Protein AF-A0A1R3JJ85-F1 (afdb_monomer)

pLDDT: mean 88.09, std 13.31, range [42.38, 98.06]

Nearest PDB structures (foldseek):
  3h7u-assembly1_A  TM=9.484E-01  e=2.241E-03  Arabidopsis thaliana
  7w1x-assembly2_B  TM=9.253E-01  e=3.068E-03  Echinochloa colona
  7mbf-assembly6_F  TM=9.694E-01  e=1.898E-02  Papaver somniferum
  7mbf-assembly1_A  TM=9.697E-01  e=1.782E-02  Papaver somn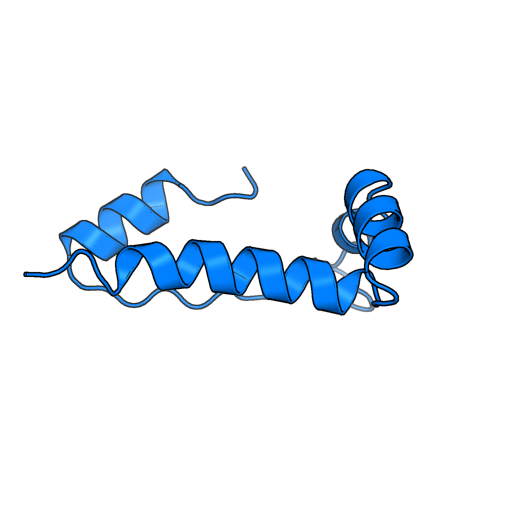iferum
  3h7r-assembly1_A  TM=8.945E-01  e=2.767E-02  Arabidopsis thaliana

Solvent-accessible surface area (backbone atoms only — not comparable to full-atom values): 4470 Å² total; per-residue (Å²): 135,87,76,53,60,67,60,53,49,55,28,48,81,68,75,46,88,78,81,82,75,61,80,55,40,38,64,94,44,97,91,34,36,52,66,59,50,67,28,68,67,46,40,52,51,9,60,75,68,78,48,48,31,64,56,46,49,50,51,54,50,50,53,67,54,53,64,53,75,74,69,64,132

Radius of gyration: 13.98 Å; Cα contacts (8 Å, |Δi|>4): 59; chains: 1; bounding box: 32×26×36 Å

Foldseek 3Di:
DLLCPVVLVVCLVVVHQDDDDPLQQPPPDPRGDNCQQPPPVLVVVCVVVVHGSVVSSVVVVCVSRVVSVVPDD

Organism: Corchorus capsularis (NCBI:txid210143)

Mean predicted aligned error: 4.75 Å

Sequence (73 aa):
MWRQKKLRQTCADHNIHVSAYSPLGGPGNAWGSTVVVENPIIKSIALKHKATPAQETMFFILHYLRQFARMSP

Structure (mmCIF, N/CA/C/O backbone):
data_AF-A0A1R3JJ85-F1
#
_entry.id   AF-A0A1R3JJ85-F1
#
loop_
_atom_site.group_PDB
_atom_site.id
_atom_site.type_symbol
_atom_site.label_atom_id
_atom_site.label_alt_id
_atom_site.label_comp_id
_atom_site.label_asym_id
_atom_site.label_entity_id
_atom_site.label_seq_id
_atom_site.pdbx_PDB_ins_code
_atom_site.Cartn_x
_atom_site.Cartn_y
_atom_site.Cartn_z
_atom_site.occupancy
_atom_site.B_iso_or_equiv
_atom_site.auth_seq_id
_atom_site.auth_comp_id
_atom_site.auth_asym_id
_atom_site.auth_atom_id
_atom_site.pdbx_PDB_model_num
ATOM 1 N N . MET A 1 1 ? -12.957 5.503 -5.339 1.00 55.88 1 MET A N 1
ATOM 2 C CA . MET A 1 1 ? -13.256 5.238 -3.912 1.00 55.88 1 MET A CA 1
ATOM 3 C C . MET A 1 1 ? -11.996 4.763 -3.151 1.00 55.88 1 MET A C 1
ATOM 5 O O . MET A 1 1 ? -12.038 3.742 -2.492 1.00 55.88 1 MET A O 1
ATOM 9 N N . TRP A 1 2 ? -10.851 5.467 -3.218 1.00 73.88 2 TRP A N 1
ATOM 10 C CA . TRP A 1 2 ? -9.564 4.938 -2.700 1.00 73.88 2 TRP A CA 1
ATOM 11 C C . TRP A 1 2 ? -9.244 5.344 -1.249 1.00 73.88 2 TRP A C 1
ATOM 13 O O . TRP A 1 2 ? -8.611 4.599 -0.511 1.00 73.88 2 TRP A O 1
ATOM 23 N N . ARG A 1 3 ? -9.729 6.511 -0.801 1.00 84.69 3 ARG A N 1
ATOM 24 C CA . ARG A 1 3 ? -9.468 7.040 0.550 1.00 84.69 3 ARG A CA 1
ATOM 25 C C . ARG A 1 3 ? -10.425 6.556 1.629 1.00 84.69 3 ARG A C 1
ATOM 27 O O . ARG A 1 3 ? -10.300 7.090 2.709 1.00 84.69 3 ARG A O 1
ATOM 34 N N . GLN A 1 4 ? -11.411 5.692 1.396 1.00 91.56 4 GLN A N 1
ATOM 35 C CA . GLN A 1 4 ? -12.305 5.162 2.454 1.00 91.56 4 GLN A CA 1
ATOM 36 C C . GLN A 1 4 ? -12.764 6.175 3.545 1.00 91.56 4 GLN A C 1
ATOM 38 O O . GLN A 1 4 ? -12.783 5.857 4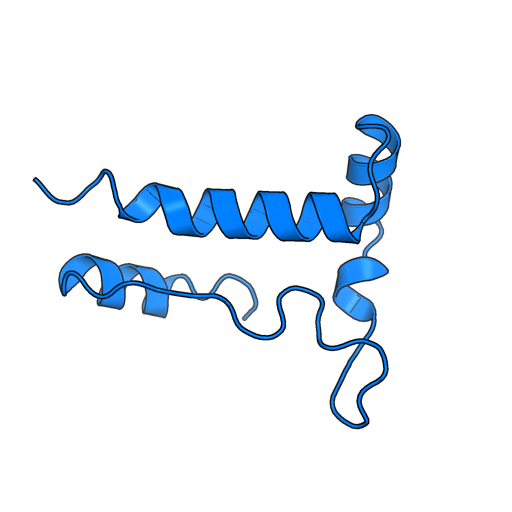.730 1.00 91.56 4 GLN A O 1
ATOM 43 N N . LYS A 1 5 ? -13.089 7.432 3.174 1.00 91.31 5 LYS A N 1
ATOM 44 C CA . LYS A 1 5 ? -13.304 8.526 4.150 1.00 91.31 5 LYS A CA 1
ATOM 45 C C . LYS A 1 5 ? -14.487 8.244 5.080 1.00 91.31 5 LYS A C 1
ATOM 47 O O . LYS A 1 5 ? -14.323 8.368 6.284 1.00 91.31 5 LYS A O 1
ATOM 52 N N . LYS A 1 6 ? -15.625 7.824 4.515 1.00 92.94 6 LYS A N 1
ATOM 53 C CA . LYS A 1 6 ? -16.837 7.482 5.274 1.00 92.94 6 LYS A CA 1
ATOM 54 C C . LYS A 1 6 ? -16.573 6.343 6.261 1.00 92.94 6 LYS A C 1
ATOM 56 O O . LYS A 1 6 ? -16.860 6.501 7.435 1.00 92.94 6 LYS A O 1
ATOM 61 N N . LEU A 1 7 ? -15.954 5.250 5.799 1.00 92.56 7 LEU A N 1
ATOM 62 C CA . LEU A 1 7 ? -15.603 4.114 6.657 1.00 92.56 7 LEU A CA 1
ATOM 63 C C . LEU A 1 7 ? -14.687 4.542 7.805 1.00 92.56 7 LEU A C 1
ATOM 65 O O . LEU A 1 7 ? -14.970 4.220 8.947 1.00 92.56 7 LEU A O 1
ATOM 69 N N . ARG A 1 8 ? -13.624 5.307 7.525 1.00 91.75 8 ARG A N 1
ATOM 70 C CA . ARG A 1 8 ? -12.733 5.792 8.588 1.00 91.75 8 ARG A CA 1
ATOM 71 C C . ARG A 1 8 ? -13.437 6.691 9.597 1.00 91.75 8 ARG A C 1
ATOM 73 O O . ARG A 1 8 ? -13.115 6.595 10.770 1.00 91.75 8 ARG A O 1
ATOM 80 N N . GLN A 1 9 ? -14.350 7.553 9.148 1.00 91.94 9 GLN A N 1
ATOM 81 C CA . GLN A 1 9 ? -15.140 8.401 10.044 1.00 91.94 9 GLN A CA 1
ATOM 82 C C . GLN A 1 9 ? -16.021 7.541 10.947 1.00 91.94 9 GLN A C 1
ATOM 84 O O . GLN A 1 9 ? -15.884 7.620 12.156 1.00 91.94 9 GLN A O 1
ATOM 89 N N . THR A 1 10 ? -16.802 6.624 10.370 1.00 93.38 10 THR A N 1
ATOM 90 C CA . THR A 1 10 ? -17.621 5.692 11.151 1.00 93.38 10 THR A CA 1
ATOM 91 C C . THR A 1 10 ? -16.775 4.867 12.123 1.00 93.38 10 THR A C 1
ATOM 93 O O . THR A 1 10 ? -17.103 4.773 13.296 1.00 93.38 10 THR A O 1
ATOM 96 N N . CYS A 1 11 ? -15.652 4.294 11.687 1.00 92.81 11 CYS A N 1
ATOM 97 C CA . CYS A 1 11 ? -14.785 3.537 12.588 1.00 92.81 11 CYS A CA 1
ATOM 98 C C . CYS A 1 11 ? -14.220 4.411 13.716 1.00 92.81 11 CYS A C 1
ATOM 100 O O . CYS A 1 11 ? -14.169 3.950 14.849 1.00 92.81 11 CYS A O 1
ATOM 102 N N . ALA A 1 12 ? -13.847 5.663 13.438 1.00 89.69 12 ALA A N 1
ATOM 103 C CA . ALA A 1 12 ? -13.380 6.591 14.464 1.00 89.69 12 ALA A CA 1
ATOM 104 C C . ALA A 1 12 ? -14.477 6.924 15.488 1.00 89.69 12 ALA A C 1
ATOM 106 O O . ALA A 1 12 ? -14.219 6.829 16.683 1.00 89.69 12 ALA A O 1
ATOM 107 N N . ASP A 1 13 ? -15.702 7.209 15.033 1.00 93.50 13 ASP A N 1
ATOM 108 C CA . ASP A 1 13 ? -16.852 7.510 15.901 1.00 93.50 13 ASP A CA 1
ATOM 109 C C . ASP A 1 13 ? 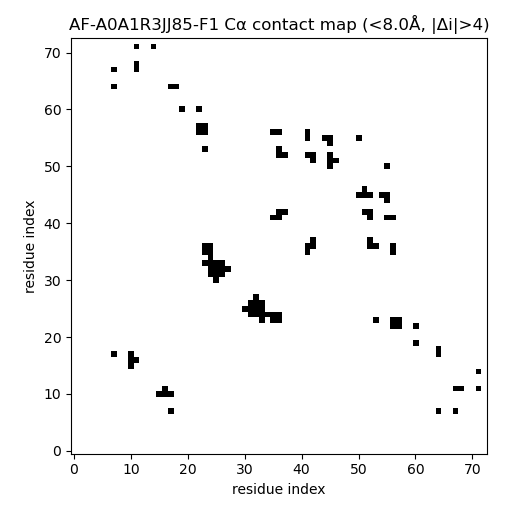-17.188 6.343 16.852 1.00 93.50 13 ASP A C 1
ATOM 111 O O . ASP A 1 13 ? -17.723 6.544 17.940 1.00 93.50 13 ASP A O 1
ATOM 115 N N . HIS A 1 14 ? -16.844 5.115 16.453 1.00 94.44 14 HIS A N 1
ATOM 116 C CA . HIS A 1 14 ? -17.076 3.887 17.215 1.00 94.44 14 HIS A CA 1
ATOM 117 C C . HIS A 1 14 ? -15.815 3.316 17.896 1.00 94.44 14 HIS A C 1
ATOM 119 O O . HIS A 1 14 ? -15.864 2.196 18.401 1.00 94.44 14 HIS A O 1
ATOM 125 N N . ASN A 1 15 ? -14.689 4.042 17.927 1.00 90.81 15 ASN A N 1
ATOM 126 C CA . ASN A 1 15 ? -13.405 3.571 18.480 1.00 90.81 15 ASN A CA 1
ATOM 127 C C . ASN A 1 15 ? -12.892 2.245 17.868 1.00 90.81 15 ASN A C 1
ATOM 129 O O . ASN A 1 15 ? -12.266 1.421 18.534 1.00 90.81 15 ASN A O 1
ATOM 133 N N . ILE A 1 16 ? -13.142 2.032 16.576 1.00 92.50 16 ILE A N 1
ATOM 134 C CA . ILE A 1 16 ? -12.718 0.851 15.820 1.00 92.50 16 ILE A CA 1
ATOM 135 C C . ILE A 1 16 ? -11.405 1.149 15.089 1.00 92.50 16 ILE A C 1
ATOM 137 O O . ILE A 1 16 ? -11.311 2.075 14.279 1.00 92.50 16 ILE A O 1
ATOM 141 N N . HIS A 1 17 ? -10.389 0.315 15.321 1.00 91.12 17 HIS A N 1
ATOM 142 C CA . HIS A 1 17 ? -9.124 0.392 14.595 1.00 91.12 17 HIS A CA 1
ATOM 143 C C . HIS A 1 17 ? -9.294 -0.005 13.121 1.00 91.12 17 HIS A C 1
ATOM 145 O O . HIS A 1 17 ? -9.903 -1.025 12.802 1.00 91.12 17 HIS A O 1
ATOM 151 N N . VAL A 1 18 ? -8.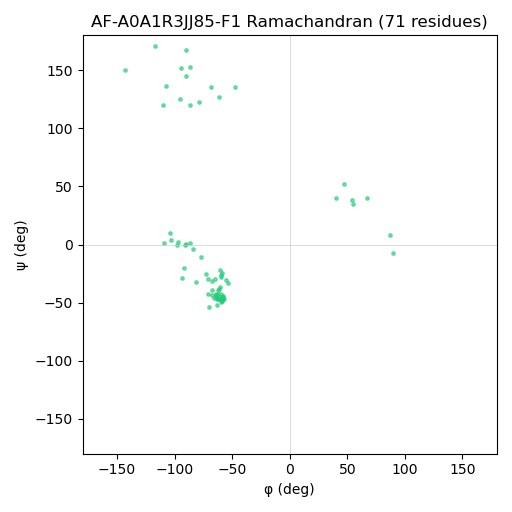687 0.768 12.217 1.00 92.06 18 VAL A N 1
ATOM 152 C CA . VAL A 1 18 ? -8.680 0.480 10.777 1.00 92.06 18 VAL A CA 1
ATOM 153 C C . VAL A 1 18 ? -7.276 0.080 10.336 1.00 92.06 18 VAL A C 1
ATOM 155 O O . VAL A 1 18 ? -6.349 0.887 10.400 1.00 92.06 18 VAL A O 1
ATOM 158 N N . SER A 1 19 ? -7.143 -1.134 9.803 1.00 91.94 19 SER A N 1
ATOM 159 C CA . SER A 1 19 ? -5.937 -1.608 9.117 1.00 91.94 19 SER A CA 1
ATOM 160 C C . SER A 1 19 ? -6.184 -1.684 7.607 1.00 91.94 19 SER A C 1
ATOM 162 O O . SER A 1 19 ? -7.232 -2.149 7.162 1.00 91.94 19 SER A O 1
ATOM 164 N N . ALA A 1 20 ? -5.231 -1.218 6.797 1.00 92.06 20 ALA A N 1
ATOM 165 C CA . ALA A 1 20 ? -5.354 -1.254 5.341 1.00 92.06 20 ALA A CA 1
ATOM 166 C C . ALA A 1 20 ? -4.856 -2.590 4.771 1.00 92.06 20 ALA A C 1
ATOM 168 O O . ALA A 1 20 ? -3.680 -2.924 4.896 1.00 92.06 20 ALA A O 1
ATOM 169 N N . TYR A 1 21 ? -5.742 -3.316 4.090 1.00 92.00 21 TYR A N 1
ATOM 170 C CA . TYR A 1 21 ? -5.392 -4.502 3.311 1.00 92.00 21 TYR A CA 1
ATOM 171 C C . TYR A 1 21 ? -5.047 -4.128 1.863 1.00 92.00 21 TYR A C 1
ATOM 173 O O . TYR A 1 21 ? -5.633 -3.202 1.301 1.00 92.00 21 TYR A O 1
ATOM 181 N N . SER A 1 22 ? -4.094 -4.848 1.263 1.00 92.44 22 SER A N 1
ATOM 182 C CA . SER A 1 22 ? -3.596 -4.616 -0.104 1.00 92.44 22 SER A CA 1
ATOM 183 C C . SER A 1 22 ? -3.275 -3.144 -0.424 1.00 92.44 22 SER A C 1
ATOM 185 O O . SER A 1 22 ? -3.716 -2.627 -1.452 1.00 92.44 22 SER A O 1
ATOM 187 N N . PRO A 1 23 ? -2.464 -2.458 0.409 1.00 91.25 23 PRO A N 1
ATOM 188 C CA . PRO A 1 23 ? -2.188 -1.024 0.279 1.00 91.25 23 PRO A CA 1
ATOM 189 C C . PRO A 1 23 ? -1.569 -0.622 -1.071 1.00 91.25 23 PRO A C 1
ATOM 191 O O . PRO A 1 23 ? -1.715 0.519 -1.498 1.00 91.25 23 PRO A O 1
ATOM 194 N N . LEU A 1 24 ? -0.900 -1.560 -1.750 1.00 93.56 24 LEU A N 1
ATOM 195 C CA . LEU A 1 24 ? -0.249 -1.355 -3.049 1.00 93.56 24 LEU A CA 1
ATOM 196 C C . LEU A 1 24 ? -1.102 -1.798 -4.252 1.00 93.56 24 LEU A C 1
ATOM 198 O O . LEU A 1 24 ? -0.624 -1.739 -5.379 1.00 93.56 24 LEU A O 1
ATOM 202 N N . GLY A 1 25 ? -2.333 -2.275 -4.033 1.00 91.38 25 GLY A N 1
ATOM 203 C CA . GLY A 1 25 ? -3.203 -2.806 -5.094 1.00 91.38 25 GLY A CA 1
ATOM 204 C C . GLY A 1 25 ? -3.017 -4.297 -5.409 1.00 91.38 25 GLY A C 1
ATOM 205 O O . GLY A 1 25 ? -3.601 -4.791 -6.366 1.00 91.38 25 GLY A O 1
ATOM 206 N N . GLY A 1 26 ? -2.230 -5.023 -4.609 1.00 93.38 26 GLY A N 1
ATOM 207 C CA . GLY A 1 26 ? -1.956 -6.455 -4.786 1.00 93.38 26 GLY A CA 1
ATOM 208 C C . GLY A 1 26 ? -1.135 -6.867 -6.025 1.00 93.38 26 GLY A C 1
ATOM 209 O O . GLY A 1 26 ? -1.483 -7.899 -6.600 1.00 93.38 26 GLY A O 1
ATOM 210 N N . PRO A 1 27 ? -0.069 -6.148 -6.452 1.00 91.81 27 PRO A N 1
ATOM 211 C CA . PRO A 1 27 ? 0.757 -6.560 -7.594 1.00 91.81 27 PRO A CA 1
ATOM 212 C C . PRO A 1 27 ? 1.175 -8.038 -7.529 1.00 91.81 27 PRO A C 1
ATOM 214 O O . PRO A 1 27 ? 1.574 -8.517 -6.470 1.00 91.81 27 PRO A O 1
ATOM 217 N N . GLY A 1 28 ? 1.082 -8.751 -8.655 1.00 92.25 28 GLY A N 1
ATOM 218 C CA . GLY A 1 28 ? 1.430 -10.177 -8.758 1.00 92.25 28 GLY A CA 1
ATOM 219 C C . GLY A 1 28 ? 0.288 -11.160 -8.469 1.00 92.25 28 GLY A C 1
ATOM 220 O O . GLY A 1 28 ? 0.449 -12.350 -8.714 1.00 92.25 28 GLY A O 1
ATOM 221 N N . ASN A 1 29 ? -0.875 -10.690 -8.005 1.00 94.44 29 ASN A N 1
ATOM 222 C CA . ASN A 1 29 ? -2.069 -11.526 -7.832 1.00 94.44 29 ASN A CA 1
ATOM 223 C C . ASN A 1 29 ? -2.999 -11.448 -9.051 1.00 94.44 29 ASN A C 1
ATOM 225 O O . ASN A 1 29 ? -3.092 -10.401 -9.687 1.00 94.44 29 ASN A O 1
ATOM 229 N N . ALA A 1 30 ? -3.770 -12.511 -9.314 1.00 94.81 30 ALA A N 1
ATOM 230 C CA . ALA A 1 30 ? -4.741 -12.562 -10.419 1.00 94.81 30 ALA A CA 1
ATOM 231 C C . ALA A 1 30 ? -5.842 -11.483 -10.336 1.00 94.81 30 ALA A C 1
ATOM 233 O O . ALA A 1 30 ? -6.378 -11.056 -11.351 1.00 94.81 30 ALA A O 1
ATOM 234 N N . TRP A 1 31 ? -6.167 -11.033 -9.123 1.00 90.81 31 TRP A N 1
ATOM 235 C CA . TRP A 1 31 ? -7.137 -9.967 -8.839 1.00 90.81 31 TRP A CA 1
ATOM 236 C C . TRP A 1 31 ? -6.477 -8.597 -8.609 1.00 90.81 31 TRP A C 1
ATOM 238 O O . TRP A 1 31 ? -7.161 -7.617 -8.311 1.00 90.81 31 TRP A O 1
ATOM 248 N N . GLY A 1 32 ? -5.146 -8.535 -8.675 1.00 93.44 32 GLY A N 1
ATOM 249 C CA . GLY A 1 32 ? -4.361 -7.358 -8.333 1.00 93.44 32 GLY A CA 1
ATOM 250 C C . GLY A 1 32 ? -4.115 -6.418 -9.508 1.00 93.44 3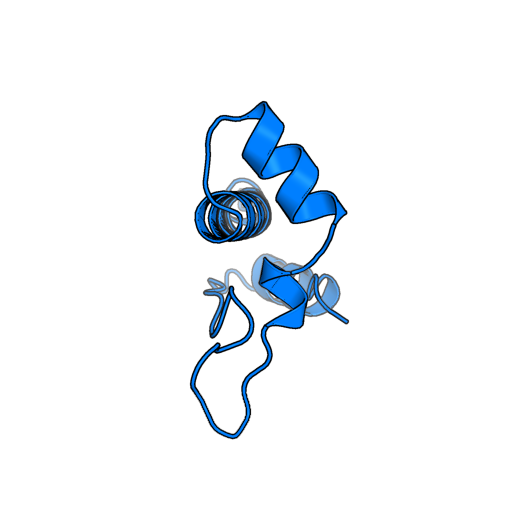2 GLY A C 1
ATOM 251 O O . GLY A 1 32 ? -4.308 -6.755 -10.673 1.00 93.44 32 GLY A O 1
ATOM 252 N N . SER A 1 33 ? -3.640 -5.217 -9.192 1.00 93.19 33 SER A N 1
ATOM 253 C CA . SER A 1 33 ? -3.269 -4.198 -10.170 1.00 93.19 33 SER A CA 1
ATOM 254 C C . SER A 1 33 ? -2.039 -3.415 -9.718 1.00 93.19 33 SER A C 1
ATOM 256 O O . SER A 1 33 ? -1.816 -3.199 -8.528 1.00 93.19 33 SER A O 1
ATOM 258 N N . THR A 1 34 ? -1.257 -2.939 -10.683 1.00 93.44 34 THR A N 1
ATOM 259 C CA . THR A 1 34 ? -0.102 -2.059 -10.462 1.00 93.44 34 THR A CA 1
ATOM 260 C C . THR A 1 34 ? -0.459 -0.571 -10.516 1.00 93.44 34 THR A C 1
ATOM 262 O O . THR A 1 34 ? 0.407 0.267 -10.288 1.00 93.44 34 THR A O 1
ATOM 265 N N . VAL A 1 35 ? -1.728 -0.208 -10.751 1.00 93.75 35 VAL A N 1
ATOM 266 C CA . VAL A 1 35 ? -2.170 1.190 -10.952 1.00 93.75 35 VAL A CA 1
ATOM 267 C C . VAL A 1 35 ? -1.783 2.125 -9.798 1.00 93.75 35 VAL A C 1
ATOM 269 O O . VAL A 1 35 ? -1.548 3.311 -10.022 1.00 93.75 35 VAL A O 1
ATOM 272 N N . VAL A 1 36 ? -1.690 1.614 -8.565 1.00 91.38 36 VAL A N 1
ATOM 273 C CA . VAL A 1 36 ? -1.273 2.413 -7.402 1.00 91.38 36 VAL A CA 1
ATOM 274 C C . VAL A 1 36 ? 0.211 2.774 -7.490 1.00 91.38 36 VAL A C 1
ATOM 276 O O . VAL A 1 36 ? 0.558 3.949 -7.447 1.00 91.38 36 VAL A O 1
ATOM 279 N N . VAL A 1 37 ? 1.090 1.786 -7.659 1.00 92.19 37 VAL A N 1
ATOM 280 C CA . VAL A 1 37 ? 2.548 2.008 -7.711 1.00 92.19 37 VAL A CA 1
ATOM 281 C C . VAL A 1 37 ? 3.002 2.679 -9.012 1.00 92.19 37 VAL A C 1
ATOM 283 O O . VAL A 1 37 ? 4.005 3.390 -9.023 1.00 92.19 37 VAL A O 1
ATOM 286 N N . GLU A 1 38 ? 2.235 2.512 -10.090 1.00 95.00 38 GLU A N 1
ATOM 287 C CA . GLU A 1 38 ? 2.489 3.124 -11.396 1.00 95.00 38 GLU A CA 1
ATOM 288 C C . GLU A 1 38 ? 1.958 4.557 -11.519 1.00 95.00 38 GLU A C 1
ATOM 290 O O . GLU A 1 38 ? 2.201 5.224 -12.525 1.00 95.00 38 GLU A O 1
ATOM 295 N N . ASN A 1 39 ? 1.269 5.067 -10.495 1.00 94.69 39 ASN A N 1
ATOM 296 C CA . ASN A 1 39 ? 0.706 6.406 -10.528 1.00 94.69 39 ASN A CA 1
ATOM 297 C C . ASN A 1 3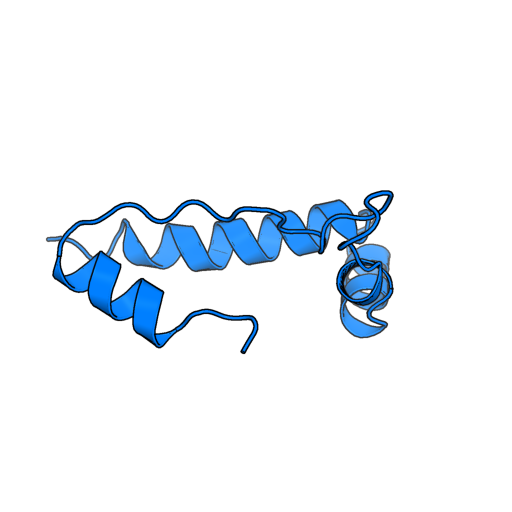9 ? 1.814 7.476 -10.685 1.00 94.69 39 ASN A C 1
ATOM 299 O O . ASN A 1 39 ? 2.744 7.522 -9.872 1.00 94.69 39 ASN A O 1
ATOM 303 N N . PRO A 1 40 ? 1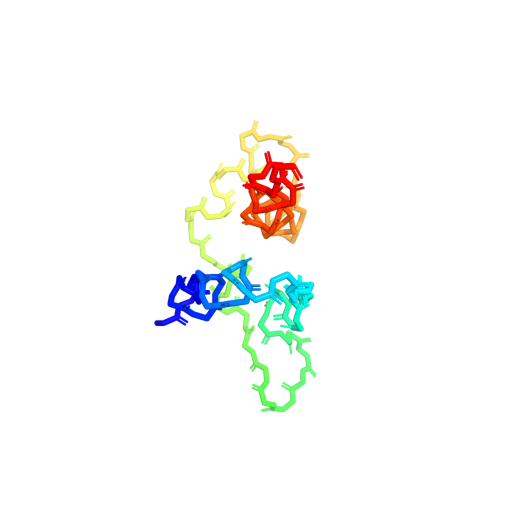.712 8.387 -11.674 1.00 96.75 40 PRO A N 1
ATOM 304 C CA . PRO A 1 40 ? 2.768 9.356 -11.970 1.00 96.75 40 PRO A CA 1
ATOM 305 C C . PRO A 1 40 ? 3.009 10.356 -10.831 1.00 96.75 40 PRO A C 1
ATOM 307 O O . PRO A 1 40 ? 4.136 10.809 -10.643 1.00 96.75 40 PRO A O 1
ATOM 310 N N . ILE A 1 41 ? 1.979 10.672 -10.038 1.00 95.56 41 ILE A N 1
ATOM 311 C CA . ILE A 1 41 ? 2.100 11.547 -8.865 1.00 95.56 41 ILE A CA 1
ATOM 312 C C . ILE A 1 41 ? 2.863 10.822 -7.753 1.00 95.56 41 ILE A C 1
ATOM 314 O O . ILE A 1 41 ? 3.752 11.399 -7.137 1.00 95.56 41 ILE A O 1
ATOM 318 N N . ILE A 1 42 ? 2.567 9.542 -7.518 1.00 94.81 42 ILE A N 1
ATOM 319 C CA . ILE A 1 42 ? 3.292 8.746 -6.517 1.00 94.81 42 ILE A CA 1
ATOM 320 C C . ILE A 1 42 ? 4.763 8.603 -6.925 1.00 94.81 42 ILE A C 1
ATOM 322 O O . ILE A 1 42 ? 5.648 8.808 -6.098 1.00 94.81 42 ILE A O 1
ATOM 326 N N . LYS A 1 43 ? 5.039 8.330 -8.205 1.00 97.12 43 LYS A N 1
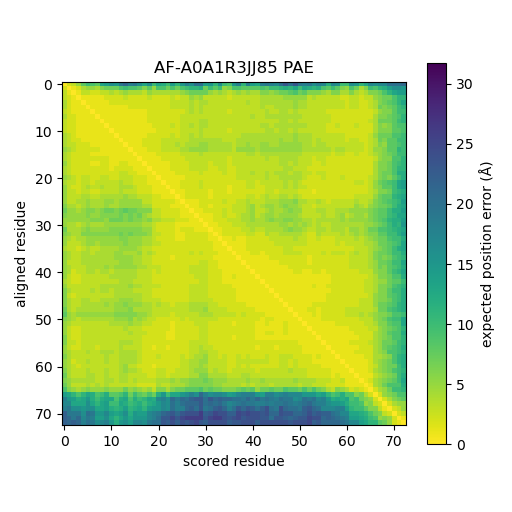ATOM 327 C CA . LYS A 1 43 ? 6.408 8.242 -8.733 1.00 97.12 43 LYS A CA 1
ATOM 328 C C . LYS A 1 43 ? 7.182 9.555 -8.615 1.00 97.12 43 LYS A C 1
ATOM 330 O O . LYS A 1 43 ? 8.350 9.525 -8.237 1.00 97.12 43 LYS A O 1
ATOM 335 N N . SER A 1 44 ? 6.557 10.698 -8.907 1.00 98.06 44 SER A N 1
ATOM 336 C CA . SER A 1 44 ? 7.234 11.999 -8.820 1.00 98.06 44 SER A CA 1
ATOM 337 C C . SER A 1 44 ? 7.573 12.384 -7.377 1.00 98.06 44 SER A C 1
ATOM 339 O O . SER A 1 44 ? 8.671 12.879 -7.116 1.00 98.06 44 SER A O 1
ATOM 341 N N . ILE A 1 45 ? 6.680 12.094 -6.426 1.00 96.75 45 ILE A N 1
ATOM 342 C CA . ILE A 1 45 ? 6.930 12.297 -4.993 1.00 96.75 45 ILE A CA 1
ATOM 343 C C . ILE A 1 45 ? 8.039 11.356 -4.508 1.00 96.75 45 ILE A C 1
ATOM 345 O O . ILE A 1 45 ? 8.984 11.810 -3.866 1.00 96.75 45 ILE A O 1
ATOM 349 N N . ALA A 1 46 ? 7.975 10.074 -4.879 1.00 97.31 46 ALA A N 1
ATOM 350 C CA . ALA A 1 46 ? 8.982 9.080 -4.516 1.00 97.31 46 ALA A CA 1
ATOM 351 C C . ALA A 1 46 ? 10.380 9.484 -5.004 1.00 97.31 46 ALA A C 1
ATOM 353 O O . ALA A 1 46 ? 11.339 9.461 -4.233 1.00 97.31 46 ALA A O 1
ATOM 354 N N . LEU A 1 47 ? 10.484 9.955 -6.252 1.00 97.81 47 LEU A N 1
ATOM 355 C CA . LEU A 1 47 ? 11.732 10.472 -6.810 1.00 97.81 47 LEU A CA 1
ATOM 356 C C . LEU A 1 47 ? 12.265 11.664 -6.004 1.00 97.81 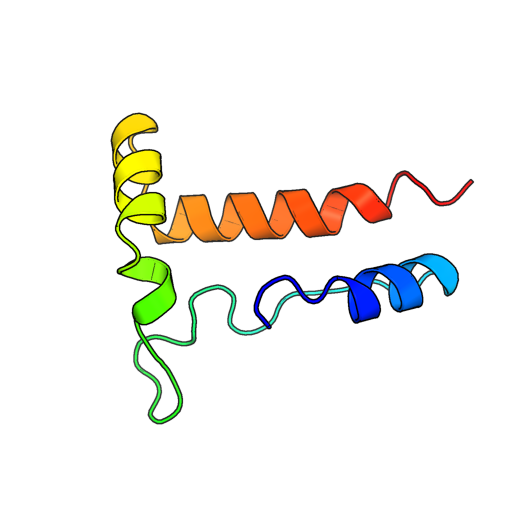47 LEU A C 1
ATOM 358 O O . LEU A 1 47 ? 13.448 11.695 -5.664 1.00 97.81 47 LEU A O 1
ATOM 362 N N . LYS A 1 48 ? 11.397 12.621 -5.649 1.00 97.94 48 LYS A N 1
ATOM 363 C CA . LYS A 1 48 ? 11.772 13.793 -4.841 1.00 97.94 48 LYS A CA 1
ATOM 364 C C . LYS A 1 48 ? 12.309 13.396 -3.462 1.00 97.94 48 LYS A C 1
ATOM 366 O O . LYS A 1 48 ? 13.229 14.038 -2.960 1.00 97.94 48 LYS A O 1
ATOM 371 N N . HIS A 1 49 ? 11.753 12.349 -2.862 1.00 96.75 49 HIS A N 1
ATOM 372 C CA . HIS A 1 49 ? 12.149 11.858 -1.542 1.00 96.75 49 HIS A CA 1
ATOM 373 C C . HIS A 1 49 ? 13.257 10.797 -1.566 1.00 96.75 49 HIS A C 1
ATOM 375 O O . HIS A 1 49 ? 13.660 10.332 -0.503 1.00 96.75 49 HIS A O 1
ATOM 381 N N . LYS A 1 50 ? 13.778 10.418 -2.745 1.00 97.50 50 LYS A N 1
ATOM 382 C CA . LYS A 1 50 ? 14.718 9.290 -2.907 1.00 97.50 50 LYS A CA 1
ATOM 383 C C . LYS A 1 50 ? 14.169 7.985 -2.306 1.00 97.50 50 LYS A C 1
ATOM 385 O O . LYS A 1 50 ? 14.904 7.202 -1.709 1.00 97.50 50 LYS A O 1
ATOM 390 N N . ALA A 1 51 ? 12.868 7.771 -2.466 1.00 97.12 51 ALA A N 1
ATOM 391 C CA . ALA A 1 51 ? 12.131 6.619 -1.973 1.00 97.12 51 ALA A CA 1
ATOM 392 C C . ALA A 1 51 ? 11.532 5.815 -3.136 1.00 97.12 51 ALA A C 1
ATOM 394 O O . ALA A 1 51 ? 11.534 6.235 -4.294 1.00 97.12 51 ALA A O 1
ATOM 395 N N . THR A 1 52 ? 10.992 4.640 -2.826 1.00 97.06 52 THR A N 1
ATOM 396 C CA . THR A 1 52 ? 10.221 3.836 -3.781 1.00 97.06 52 THR A CA 1
ATOM 397 C C . THR A 1 52 ? 8.745 4.258 -3.793 1.00 97.06 52 THR A C 1
ATOM 399 O O . THR A 1 52 ? 8.215 4.674 -2.758 1.00 97.06 52 THR A O 1
ATOM 402 N N . PRO A 1 53 ? 8.017 4.074 -4.912 1.00 95.50 53 PRO A N 1
ATOM 403 C CA . PRO A 1 53 ? 6.566 4.291 -4.955 1.00 95.50 53 PRO A CA 1
ATOM 404 C C . PRO A 1 53 ? 5.797 3.514 -3.874 1.00 95.50 53 PRO A C 1
ATOM 406 O O . PRO A 1 53 ? 4.798 3.996 -3.340 1.00 95.50 53 PRO A O 1
ATOM 409 N N . ALA A 1 54 ? 6.283 2.322 -3.511 1.00 94.88 54 ALA A N 1
ATOM 410 C CA . ALA A 1 54 ? 5.710 1.513 -2.441 1.00 94.88 54 ALA A CA 1
ATOM 411 C C . ALA A 1 54 ? 5.889 2.156 -1.055 1.00 94.88 54 ALA A C 1
ATOM 413 O O . ALA A 1 54 ? 4.938 2.187 -0.272 1.00 94.88 54 ALA A O 1
ATOM 414 N N . GLN A 1 55 ? 7.074 2.703 -0.764 1.00 96.19 55 GLN A N 1
ATOM 415 C CA . GLN A 1 55 ? 7.341 3.423 0.487 1.00 96.19 55 GLN A CA 1
ATOM 416 C C . GLN A 1 55 ? 6.464 4.669 0.618 1.00 96.19 55 GLN A C 1
ATOM 418 O O . GLN A 1 55 ? 5.839 4.852 1.660 1.00 96.19 55 GLN A O 1
ATOM 423 N N . GLU A 1 56 ? 6.346 5.471 -0.442 1.00 95.56 56 GLU A N 1
ATOM 424 C CA . GLU A 1 56 ? 5.458 6.640 -0.443 1.00 95.56 56 GLU A CA 1
ATOM 425 C C . GLU A 1 56 ? 4.000 6.235 -0.223 1.00 95.56 56 GLU A C 1
ATOM 427 O O . GLU A 1 56 ? 3.319 6.782 0.643 1.00 95.56 56 GLU A O 1
ATOM 432 N N . THR A 1 57 ? 3.522 5.214 -0.939 1.00 92.94 57 THR A N 1
ATOM 433 C CA . THR A 1 57 ? 2.152 4.705 -0.774 1.00 92.94 57 THR A CA 1
ATOM 434 C C . THR A 1 57 ? 1.888 4.265 0.669 1.00 92.94 57 THR A C 1
ATOM 436 O O . THR A 1 57 ? 0.863 4.624 1.255 1.00 92.94 57 THR A O 1
ATOM 439 N N . MET A 1 58 ? 2.826 3.529 1.273 1.00 92.25 58 MET A N 1
ATOM 440 C CA . MET A 1 58 ? 2.721 3.094 2.665 1.00 92.25 58 MET A CA 1
ATOM 441 C C . MET A 1 58 ? 2.717 4.283 3.632 1.00 92.25 58 MET A C 1
ATOM 443 O O . MET A 1 58 ? 1.903 4.328 4.556 1.00 92.25 58 MET A O 1
ATOM 447 N N . PHE A 1 59 ? 3.582 5.273 3.400 1.00 92.38 59 PHE A N 1
ATOM 448 C CA . PHE A 1 59 ? 3.644 6.488 4.205 1.00 92.38 59 PHE A CA 1
ATOM 449 C C . PHE A 1 59 ? 2.314 7.248 4.184 1.00 92.38 59 PHE A C 1
ATOM 451 O O . PHE A 1 59 ? 1.783 7.588 5.244 1.00 92.38 59 PHE A O 1
ATOM 458 N N . PHE A 1 60 ? 1.725 7.442 2.999 1.00 89.69 60 PHE A N 1
ATOM 459 C CA . PHE A 1 60 ? 0.413 8.074 2.864 1.00 89.69 60 PHE A CA 1
ATOM 460 C C . PHE A 1 60 ? -0.663 7.320 3.652 1.00 89.69 60 PHE A C 1
ATOM 462 O O . PHE A 1 60 ? -1.426 7.936 4.397 1.00 89.69 60 PHE A O 1
ATOM 469 N N . ILE A 1 61 ? -0.718 5.991 3.540 1.00 90.56 61 ILE A N 1
ATOM 470 C CA . ILE A 1 61 ? -1.711 5.170 4.246 1.00 90.56 61 ILE A CA 1
ATOM 471 C C . ILE A 1 61 ? -1.551 5.289 5.762 1.00 90.56 61 ILE A C 1
ATOM 473 O O . ILE A 1 61 ? -2.531 5.556 6.460 1.00 90.56 61 ILE A O 1
ATOM 477 N N . LEU A 1 62 ? -0.324 5.174 6.274 1.00 88.38 62 LEU A N 1
ATOM 478 C CA . LEU A 1 62 ? -0.043 5.336 7.700 1.00 88.38 62 LEU A CA 1
ATOM 479 C C . LEU A 1 62 ? -0.434 6.725 8.201 1.00 88.38 62 LEU A C 1
ATOM 481 O O . LEU A 1 62 ? -1.033 6.842 9.269 1.00 88.38 62 LEU A O 1
ATOM 485 N N . HIS A 1 63 ? -0.133 7.772 7.434 1.00 87.88 63 HIS A N 1
ATOM 486 C CA . HIS A 1 63 ? -0.515 9.135 7.776 1.00 87.88 63 HIS A CA 1
ATOM 487 C C . HIS A 1 63 ? -2.040 9.272 7.913 1.00 87.88 63 HIS A C 1
ATOM 489 O O . HIS A 1 63 ? -2.515 9.760 8.938 1.00 87.88 63 HIS A O 1
ATOM 495 N N . TYR A 1 64 ? -2.818 8.775 6.944 1.00 83.25 64 TYR A N 1
ATOM 496 C CA . TYR A 1 64 ? -4.284 8.852 6.981 1.00 83.25 64 TYR A CA 1
ATOM 497 C C . TYR A 1 64 ? -4.932 8.012 8.085 1.00 83.25 64 TYR A C 1
ATOM 499 O O . TYR A 1 64 ? -5.996 8.391 8.573 1.00 83.25 64 TYR A O 1
ATOM 507 N N . LEU A 1 65 ? -4.334 6.880 8.465 1.00 84.94 65 LEU A N 1
ATOM 508 C CA . LEU A 1 65 ? -4.858 6.022 9.532 1.00 84.94 65 LEU A CA 1
ATOM 509 C C . LEU A 1 65 ? -4.482 6.537 10.929 1.00 84.94 65 LEU A C 1
ATOM 511 O O . LEU A 1 65 ? -5.280 6.426 11.856 1.00 84.94 65 LEU A O 1
ATOM 515 N N . ARG A 1 66 ? -3.312 7.170 11.085 1.00 78.12 66 ARG A N 1
ATOM 516 C CA . ARG A 1 66 ? -2.856 7.734 12.369 1.00 78.12 66 ARG A CA 1
ATOM 517 C C . ARG A 1 66 ? -3.618 8.979 12.807 1.00 78.12 66 ARG A C 1
ATOM 519 O O . ARG A 1 66 ? -3.740 9.203 14.006 1.00 78.12 66 ARG A O 1
ATOM 526 N N . GLN A 1 67 ? -4.133 9.773 11.868 1.00 59.72 67 GLN A N 1
ATOM 527 C CA . GLN A 1 67 ? -4.862 11.005 12.192 1.00 59.72 67 GLN A CA 1
ATOM 528 C C . GLN A 1 67 ? -6.118 10.759 13.048 1.00 59.72 67 GLN A C 1
ATOM 530 O O . GLN A 1 67 ? -6.541 11.659 13.759 1.00 59.72 67 GLN A O 1
ATOM 535 N N . PHE A 1 68 ? -6.679 9.546 13.044 1.00 52.81 68 PHE A N 1
ATOM 536 C CA . PHE A 1 68 ? -7.893 9.227 13.803 1.00 52.81 68 PHE A CA 1
ATOM 537 C C . PHE A 1 68 ? -7.630 8.672 15.209 1.00 52.81 68 PHE A C 1
ATOM 539 O O . PHE A 1 68 ? -8.491 8.798 16.067 1.00 52.81 68 PHE A O 1
ATOM 546 N N . ALA A 1 69 ? -6.432 8.147 15.488 1.00 53.16 69 ALA A N 1
ATOM 547 C CA . ALA A 1 69 ? -6.084 7.634 16.818 1.00 53.16 69 ALA A CA 1
ATOM 548 C C . ALA A 1 69 ? -5.768 8.741 17.847 1.00 53.16 69 ALA A C 1
ATOM 550 O O . ALA A 1 69 ? -5.623 8.452 19.027 1.00 53.16 69 ALA A O 1
ATOM 551 N N . ARG A 1 70 ? -5.619 10.001 17.409 1.00 52.50 70 ARG A N 1
ATOM 552 C CA . ARG A 1 70 ? -5.359 11.164 18.284 1.00 52.50 70 ARG A CA 1
ATOM 553 C C . ARG A 1 70 ? -6.592 12.047 18.523 1.00 52.50 70 ARG A C 1
ATOM 555 O O . ARG A 1 70 ? -6.450 13.100 19.130 1.00 52.50 70 ARG A O 1
ATOM 562 N N . MET A 1 71 ? -7.763 11.665 18.006 1.00 48.28 71 MET A N 1
ATOM 563 C CA . MET A 1 71 ? -9.015 12.431 18.145 1.00 48.28 71 MET A CA 1
ATOM 564 C C . MET A 1 71 ? -10.039 11.774 19.082 1.00 48.28 71 MET A C 1
ATOM 566 O O . MET A 1 71 ? -11.126 12.313 19.261 1.00 48.28 71 MET A O 1
ATOM 570 N N . SER A 1 72 ? -9.706 10.634 19.685 1.00 42.38 72 SER A N 1
ATOM 571 C CA . SER A 1 72 ? -10.437 10.080 20.826 1.00 42.38 72 SER A CA 1
ATOM 572 C C . SER A 1 72 ? -10.004 10.833 22.099 1.00 42.38 72 SER A C 1
ATOM 574 O O . SER A 1 72 ? -8.792 10.885 22.335 1.00 42.38 72 SER A O 1
ATOM 576 N N . PRO A 1 73 ? -10.935 11.464 22.844 1.00 52.84 73 PRO A N 1
ATOM 577 C CA . PRO A 1 73 ? -10.628 12.189 24.079 1.00 52.84 73 PRO A CA 1
ATOM 578 C C . PRO A 1 73 ? -10.040 11.288 25.171 1.00 52.84 73 PRO A C 1
ATOM 580 O O . PRO A 1 73 ? -10.335 10.070 25.164 1.00 52.84 73 PRO A O 1
#

Secondary structure (DSSP, 8-state):
--S-HHHHHHHHHTT-----SSTT--TTSTT--STTTT-HHHHHHHHHHT--HHHHHHHHHHHHHHTTTTS--

InterPro domains:
  IPR020471 Aldo-keto reductase [PTHR11732] (1-61)
  IPR036812 NAD(P)-dependent oxidoreductase domain superfamily [G3DSA:3.20.20.100] (1-69)
  IPR036812 NAD(P)-dependent oxidoreductase domain superfamily [SSF51430] (2-63)